Protein AF-A0A7V9Q5Z5-F1 (afdb_monomer_lite)

Radius of gyration: 9.95 Å; chains: 1; bounding box: 18×20×24 Å

pLDDT: mean 95.59, std 7.03, range [60.56, 98.56]

Secondary structure (DSSP, 8-state):
-PPPEEEE-S-HHHHHHHHHHHHHTT--EEEESSHHHHHT-

Foldseek 3Di:
DDDAAEAAAQDPVVQVVVCVVCVVVVGHYDYDNHPVSSVVD

Structure (mmCIF, N/CA/C/O backbone):
data_AF-A0A7V9Q5Z5-F1
#
_entry.id   AF-A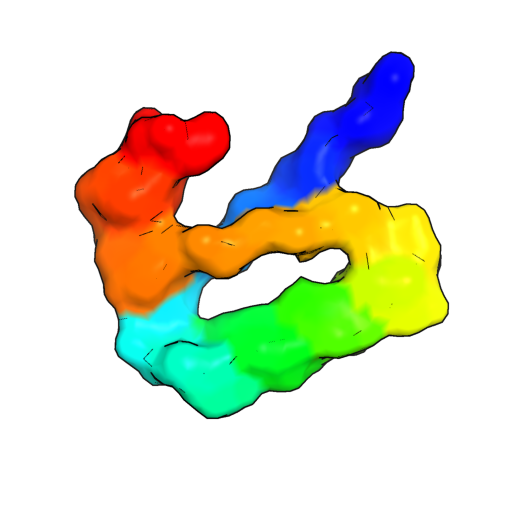0A7V9Q5Z5-F1
#
loop_
_atom_site.group_PDB
_atom_site.id
_atom_site.type_symbol
_atom_site.label_atom_id
_atom_site.label_alt_id
_atom_site.label_comp_id
_atom_site.label_asym_id
_atom_site.label_entity_id
_atom_site.label_seq_id
_atom_site.pdbx_PDB_ins_code
_atom_site.Cartn_x
_atom_site.Cartn_y
_atom_site.Cartn_z
_atom_site.occupancy
_atom_site.B_iso_or_equiv
_atom_site.auth_seq_id
_atom_site.auth_comp_id
_atom_site.auth_asym_id
_atom_site.auth_atom_id
_atom_site.pdbx_PDB_model_num
ATOM 1 N N . MET A 1 1 ? -11.959 12.645 11.415 1.00 60.56 1 MET A N 1
ATOM 2 C CA . MET A 1 1 ? -11.837 11.417 10.602 1.00 60.56 1 MET A CA 1
ATOM 3 C C . MET A 1 1 ? -10.358 11.093 10.496 1.00 60.56 1 MET A C 1
ATOM 5 O O . MET A 1 1 ? -9.590 12.025 10.269 1.00 60.56 1 MET A O 1
ATOM 9 N N . ALA A 1 2 ? -9.952 9.848 10.749 1.00 75.06 2 ALA A N 1
ATOM 10 C CA . ALA A 1 2 ? -8.570 9.432 10.518 1.00 75.06 2 ALA A CA 1
ATOM 11 C C . ALA A 1 2 ? -8.303 9.446 9.006 1.00 75.06 2 ALA A C 1
ATOM 13 O O . ALA A 1 2 ? -9.186 9.079 8.234 1.00 75.06 2 ALA A O 1
ATOM 14 N N . LYS A 1 3 ? -7.138 9.943 8.582 1.00 84.69 3 LYS A N 1
ATOM 15 C CA . LYS A 1 3 ? -6.729 9.862 7.176 1.00 84.69 3 LYS A CA 1
ATOM 16 C C . LYS A 1 3 ? -6.078 8.493 6.949 1.00 84.69 3 LYS A C 1
ATOM 18 O O . LYS A 1 3 ? -5.287 8.100 7.808 1.00 84.69 3 LYS A O 1
ATOM 23 N N . PRO A 1 4 ? -6.387 7.793 5.848 1.00 92.06 4 PRO A N 1
ATOM 24 C CA . PRO A 1 4 ? -5.764 6.512 5.553 1.00 92.06 4 PRO A CA 1
ATOM 25 C C . PRO A 1 4 ? -4.259 6.671 5.308 1.00 92.06 4 PRO A C 1
ATOM 27 O O . PRO A 1 4 ? -3.800 7.713 4.833 1.00 92.06 4 PRO A O 1
ATOM 30 N N . VAL A 1 5 ? -3.498 5.626 5.621 1.00 97.12 5 VAL A N 1
ATOM 31 C CA . VAL A 1 5 ? -2.079 5.511 5.278 1.00 97.12 5 VAL A CA 1
ATOM 32 C C . VAL A 1 5 ? -1.967 5.175 3.795 1.00 97.12 5 VAL A C 1
ATOM 34 O O . VAL A 1 5 ? -2.512 4.171 3.345 1.00 97.12 5 VAL A O 1
ATOM 37 N N . LEU A 1 6 ? -1.255 6.000 3.033 1.00 97.75 6 LEU A N 1
ATOM 38 C CA . LEU A 1 6 ? -0.921 5.707 1.643 1.00 97.75 6 LEU A CA 1
ATOM 39 C C . LEU A 1 6 ? 0.435 5.000 1.582 1.00 97.75 6 LEU A C 1
ATOM 41 O O . LEU A 1 6 ? 1.449 5.562 1.992 1.00 97.75 6 LEU A O 1
ATOM 45 N N . ILE A 1 7 ? 0.440 3.783 1.057 1.00 98.31 7 ILE A N 1
ATOM 46 C CA . ILE A 1 7 ? 1.629 2.976 0.798 1.00 98.31 7 ILE A CA 1
ATOM 47 C C . ILE A 1 7 ? 1.972 3.153 -0.680 1.00 98.31 7 ILE A C 1
ATOM 49 O O . ILE A 1 7 ? 1.141 2.851 -1.535 1.00 98.31 7 ILE A O 1
ATOM 53 N N . VAL A 1 8 ? 3.175 3.645 -0.972 1.00 98.31 8 VAL A N 1
ATOM 54 C CA . VAL A 1 8 ? 3.713 3.725 -2.336 1.00 98.31 8 VAL A CA 1
ATOM 55 C C . VAL A 1 8 ? 4.869 2.738 -2.425 1.00 98.31 8 VAL A C 1
ATOM 57 O O . VAL A 1 8 ? 5.915 2.986 -1.833 1.00 98.31 8 VAL A O 1
ATOM 60 N N . GLU A 1 9 ? 4.644 1.615 -3.099 1.00 98.56 9 GLU A N 1
ATOM 61 C CA . GLU A 1 9 ? 5.544 0.455 -3.126 1.00 98.56 9 GLU A CA 1
ATOM 62 C C . GLU A 1 9 ? 5.366 -0.274 -4.462 1.00 98.56 9 GLU A C 1
ATOM 64 O O . GLU A 1 9 ? 4.235 -0.584 -4.832 1.00 98.56 9 GLU A O 1
ATOM 69 N N . ASP A 1 10 ? 6.448 -0.500 -5.206 1.00 98.12 10 ASP A N 1
ATOM 70 C CA . ASP A 1 10 ? 6.398 -1.052 -6.564 1.00 98.12 10 ASP A CA 1
ATOM 71 C C 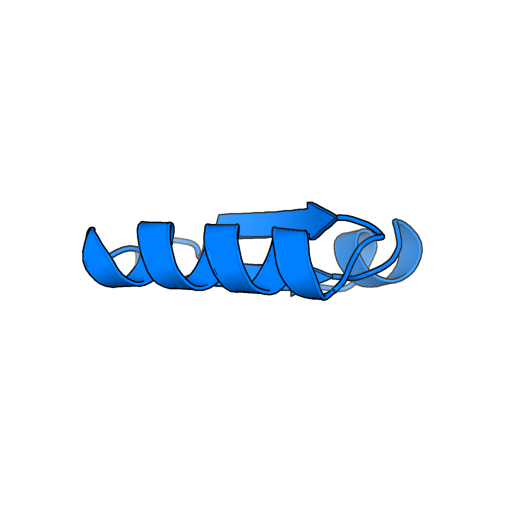. ASP A 1 10 ? 6.272 -2.581 -6.597 1.00 98.12 10 ASP A C 1
ATOM 73 O O . ASP A 1 10 ? 5.773 -3.128 -7.585 1.00 98.12 10 ASP A O 1
ATOM 77 N N . ASP A 1 11 ?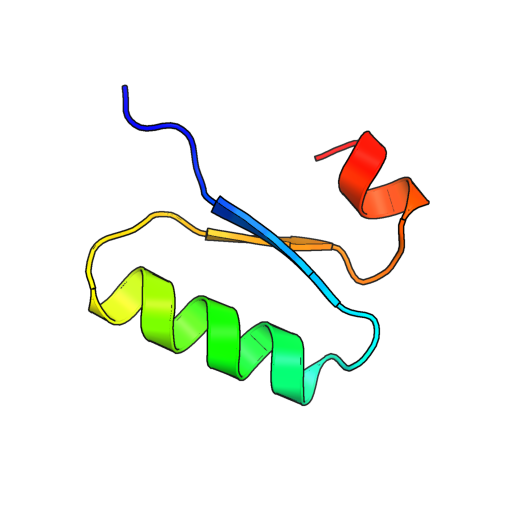 6.645 -3.267 -5.514 1.00 98.56 11 ASP A N 1
ATOM 78 C CA . ASP A 1 11 ? 6.429 -4.704 -5.352 1.00 98.56 11 ASP A CA 1
ATOM 79 C C . ASP A 1 11 ? 5.036 -5.003 -4.740 1.00 98.56 11 ASP A C 1
ATOM 81 O O . ASP A 1 11 ? 4.770 -4.653 -3.581 1.00 98.56 11 ASP A O 1
ATOM 85 N N . PRO A 1 12 ? 4.127 -5.687 -5.467 1.00 98.06 12 PRO A N 1
ATOM 86 C CA . PRO A 1 12 ? 2.782 -5.985 -4.976 1.00 98.06 12 PRO A CA 1
ATOM 87 C C . PRO A 1 12 ? 2.746 -6.847 -3.709 1.00 98.06 12 PRO A C 1
ATOM 89 O O . PRO A 1 12 ? 1.861 -6.652 -2.873 1.00 98.06 12 PRO A O 1
ATOM 92 N N . ASP A 1 13 ? 3.686 -7.783 -3.551 1.00 98.44 13 ASP A N 1
ATOM 93 C CA . ASP A 1 13 ? 3.708 -8.698 -2.408 1.00 98.44 13 ASP A CA 1
ATOM 94 C C . ASP A 1 13 ? 4.141 -7.950 -1.137 1.00 98.44 13 ASP A C 1
ATOM 96 O O . ASP A 1 13 ? 3.569 -8.145 -0.057 1.00 98.44 13 ASP A O 1
ATOM 100 N N . ILE A 1 14 ? 5.104 -7.029 -1.265 1.00 98.44 14 ILE A N 1
ATOM 101 C CA . ILE A 1 14 ? 5.518 -6.142 -0.169 1.00 98.44 14 ILE A CA 1
ATOM 102 C C . ILE A 1 14 ? 4.377 -5.188 0.195 1.00 98.44 14 ILE A C 1
ATOM 104 O O . ILE A 1 14 ? 4.037 -5.053 1.377 1.00 98.44 14 ILE A O 1
ATOM 108 N N . ALA A 1 15 ? 3.749 -4.560 -0.802 1.00 98.44 15 ALA A N 1
ATOM 109 C CA . ALA A 1 15 ? 2.658 -3.615 -0.5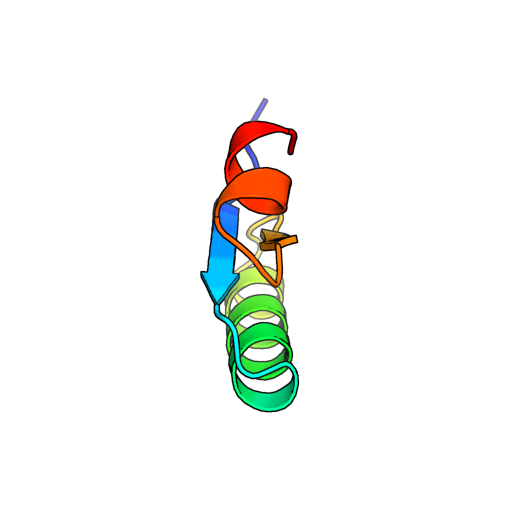92 1.00 98.44 15 ALA A CA 1
ATOM 110 C C . ALA A 1 15 ? 1.463 -4.256 0.139 1.00 98.44 15 ALA A C 1
ATOM 112 O O . ALA A 1 15 ? 0.891 -3.659 1.057 1.00 98.44 15 ALA A O 1
ATOM 113 N N . GLU A 1 16 ? 1.118 -5.492 -0.225 1.00 98.25 16 GLU A N 1
ATOM 114 C CA . GLU A 1 16 ? 0.089 -6.294 0.435 1.00 98.25 16 GLU A CA 1
ATOM 115 C C . GLU A 1 16 ? 0.451 -6.592 1.896 1.00 98.25 16 GLU A C 1
ATOM 117 O O . GLU A 1 16 ? -0.364 -6.376 2.796 1.00 98.25 16 GLU A O 1
ATOM 122 N N . GLY A 1 17 ? 1.689 -7.026 2.156 1.00 98.50 17 GLY A N 1
ATOM 123 C CA . GLY A 1 17 ? 2.170 -7.302 3.510 1.00 98.50 17 GLY A CA 1
ATOM 124 C C . GLY A 1 17 ? 2.141 -6.067 4.416 1.00 98.50 17 GLY A C 1
ATOM 125 O O . GLY A 1 17 ? 1.742 -6.152 5.583 1.00 98.50 17 GLY A O 1
ATOM 126 N N . LEU A 1 18 ? 2.514 -4.900 3.882 1.00 98.31 18 LEU A N 1
ATOM 127 C CA . LEU A 1 18 ? 2.416 -3.621 4.588 1.00 98.31 18 LEU A CA 1
ATOM 128 C C . LEU A 1 18 ? 0.960 -3.255 4.887 1.00 98.31 18 LEU A C 1
ATOM 130 O O . LEU A 1 18 ? 0.649 -2.920 6.033 1.00 98.31 18 LEU A O 1
ATOM 134 N N . ARG A 1 19 ? 0.063 -3.363 3.896 1.00 98.12 19 ARG A N 1
ATOM 135 C CA . ARG A 1 19 ? -1.366 -3.068 4.079 1.00 98.12 19 ARG A CA 1
ATOM 136 C C . ARG A 1 19 ? -1.974 -3.959 5.156 1.00 98.12 19 ARG A C 1
ATOM 138 O O . ARG A 1 19 ? -2.562 -3.438 6.099 1.00 98.12 19 ARG A O 1
ATOM 145 N N . TYR A 1 20 ? -1.759 -5.270 5.065 1.00 98.38 20 TYR A N 1
ATOM 146 C CA . TYR A 1 20 ? -2.254 -6.237 6.042 1.00 98.38 20 TYR A CA 1
ATOM 147 C C . TYR A 1 20 ? -1.792 -5.903 7.464 1.00 98.38 20 TYR A C 1
ATOM 149 O O . TYR A 1 20 ? -2.589 -5.910 8.402 1.00 98.38 20 TYR A O 1
ATOM 157 N N . ASN A 1 21 ? -0.507 -5.575 7.640 1.00 98.25 21 ASN A N 1
ATOM 158 C CA . ASN A 1 21 ? 0.026 -5.228 8.953 1.00 98.25 21 ASN A CA 1
ATOM 159 C C . ASN A 1 21 ? -0.595 -3.944 9.512 1.00 98.25 21 ASN A C 1
ATOM 161 O O . ASN A 1 21 ? -0.928 -3.915 10.692 1.00 98.25 21 ASN A O 1
A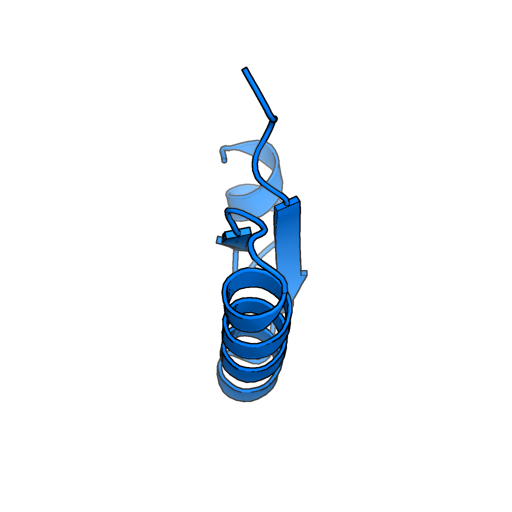TOM 165 N N . LEU A 1 22 ? -0.781 -2.912 8.688 1.00 97.25 22 LEU A N 1
ATOM 166 C CA . LEU A 1 22 ? -1.397 -1.651 9.109 1.00 97.25 22 LEU A CA 1
ATOM 167 C C . LEU A 1 22 ? -2.882 -1.828 9.458 1.00 97.25 22 LEU A C 1
ATOM 169 O O . LEU A 1 22 ? -3.324 -1.357 10.506 1.00 97.25 22 LEU A O 1
ATOM 173 N N . GLU A 1 23 ? -3.630 -2.565 8.637 1.00 97.00 23 GLU A N 1
ATOM 174 C CA . GLU A 1 23 ? -5.042 -2.880 8.885 1.00 97.00 23 GLU A CA 1
ATOM 175 C C . GLU A 1 23 ? -5.226 -3.724 10.151 1.00 97.00 23 GLU A C 1
ATOM 177 O O . GLU A 1 23 ? -6.143 -3.475 10.936 1.00 97.00 23 GLU A O 1
ATOM 182 N N . ARG A 1 24 ? -4.311 -4.668 10.416 1.00 97.50 24 ARG A N 1
ATOM 183 C CA . ARG A 1 24 ? -4.280 -5.453 11.661 1.00 97.50 24 ARG A CA 1
ATOM 184 C C . ARG A 1 24 ? -4.081 -4.579 12.905 1.00 97.50 24 ARG A C 1
ATOM 186 O O . ARG A 1 24 ? -4.618 -4.912 13.957 1.00 97.50 24 ARG A O 1
ATOM 193 N N . GLU A 1 25 ? -3.356 -3.466 12.788 1.00 96.50 25 GLU A N 1
ATOM 194 C CA . GLU A 1 25 ? -3.182 -2.461 13.854 1.00 96.50 25 GLU A CA 1
ATOM 195 C C . GLU A 1 25 ? -4.335 -1.430 13.903 1.00 96.50 25 GLU A C 1
ATOM 197 O O . GLU A 1 25 ? -4.303 -0.484 14.692 1.00 96.50 25 GLU A O 1
ATOM 202 N N . GLY A 1 26 ? -5.381 -1.605 13.086 1.00 96.19 26 GLY A N 1
ATOM 203 C CA . GLY A 1 26 ? -6.575 -0.757 13.071 1.00 96.19 26 GLY A CA 1
ATOM 204 C C . GLY A 1 26 ? -6.446 0.518 12.232 1.00 96.19 26 GLY A C 1
ATOM 205 O O . GLY A 1 26 ? -7.270 1.425 12.374 1.00 96.19 26 GLY A O 1
ATOM 206 N N . LEU A 1 27 ? -5.430 0.610 11.371 1.00 96.31 27 LEU A N 1
ATOM 207 C CA . LEU A 1 27 ? -5.252 1.724 10.443 1.00 96.31 27 LEU A CA 1
ATOM 208 C C . LEU A 1 27 ? -5.927 1.413 9.105 1.00 96.31 27 LEU A C 1
ATOM 210 O O . LEU A 1 27 ? -5.739 0.344 8.537 1.00 96.31 27 LEU A O 1
ATOM 214 N N . GLU A 1 28 ? -6.668 2.376 8.559 1.00 96.44 28 GLU A N 1
ATOM 215 C CA . GLU A 1 28 ? -7.087 2.309 7.156 1.00 96.44 28 GLU A CA 1
ATOM 216 C C . GLU A 1 28 ? -5.856 2.539 6.271 1.00 96.44 28 GLU A C 1
ATOM 218 O O . GLU A 1 28 ? -5.114 3.501 6.490 1.00 96.44 28 GLU A O 1
ATOM 223 N N . ALA A 1 29 ? -5.629 1.677 5.281 1.00 96.69 29 ALA A N 1
ATOM 224 C CA . ALA A 1 29 ? -4.476 1.761 4.394 1.00 96.69 29 ALA A CA 1
ATOM 225 C C . ALA A 1 29 ? -4.882 1.611 2.920 1.00 96.69 29 ALA A C 1
ATOM 227 O O . ALA A 1 29 ? -5.822 0.896 2.579 1.00 96.69 29 ALA A O 1
ATOM 228 N N . ARG A 1 30 ? -4.168 2.305 2.031 1.00 97.12 30 ARG A N 1
ATOM 229 C CA . ARG A 1 30 ? -4.337 2.256 0.573 1.00 97.1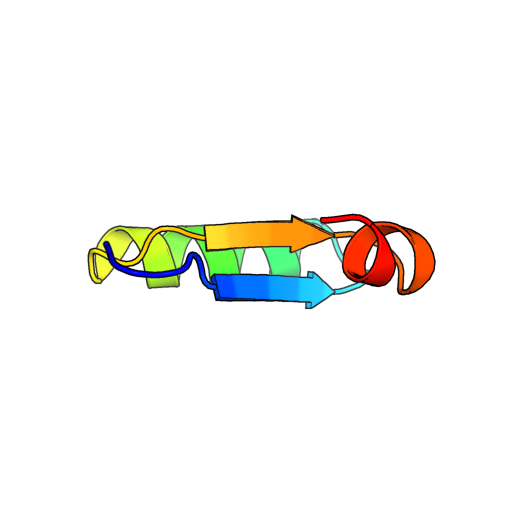2 30 ARG A CA 1
ATOM 230 C C . ARG A 1 30 ? -2.993 2.010 -0.089 1.00 97.12 30 ARG A C 1
ATOM 232 O O . ARG A 1 30 ? -1.984 2.538 0.366 1.00 97.12 30 ARG A O 1
ATOM 239 N N . VAL A 1 31 ? -2.999 1.242 -1.172 1.00 98.00 31 VAL A N 1
ATOM 240 C CA . VAL A 1 31 ? -1.795 0.907 -1.939 1.00 98.00 31 VAL A CA 1
ATOM 241 C C . VAL A 1 31 ? -1.798 1.653 -3.268 1.00 98.00 31 VAL A C 1
ATOM 243 O O . VAL A 1 31 ? -2.813 1.692 -3.962 1.00 98.00 31 VAL A O 1
ATOM 246 N N . ALA A 1 32 ? -0.640 2.197 -3.620 1.00 98.44 32 ALA A N 1
ATOM 247 C CA . ALA A 1 32 ? -0.291 2.694 -4.936 1.00 98.44 32 ALA A CA 1
ATOM 248 C C . ALA A 1 32 ? 1.000 2.002 -5.394 1.00 98.44 32 ALA A C 1
ATOM 250 O O . ALA A 1 32 ? 2.005 2.040 -4.689 1.00 98.44 32 ALA A O 1
ATOM 251 N N . LEU A 1 33 ? 0.979 1.392 -6.580 1.00 98.25 33 LEU A N 1
ATOM 252 C CA . LEU A 1 33 ? 2.115 0.635 -7.124 1.00 98.25 33 LEU A CA 1
ATOM 253 C C . LEU A 1 33 ? 3.108 1.506 -7.904 1.00 98.25 33 LEU A C 1
ATOM 255 O O . LEU A 1 33 ? 4.137 1.034 -8.372 1.00 98.25 33 LEU A O 1
ATOM 259 N N . THR A 1 34 ? 2.786 2.787 -8.091 1.00 98.25 34 THR A N 1
ATOM 260 C CA . THR A 1 34 ? 3.677 3.761 -8.725 1.00 98.25 34 THR A CA 1
ATOM 261 C C . THR A 1 34 ? 3.556 5.120 -8.046 1.00 98.25 34 THR A C 1
ATOM 263 O O . THR A 1 34 ? 2.571 5.411 -7.357 1.00 98.25 34 THR A O 1
ATOM 266 N N . GLY A 1 35 ? 4.536 5.993 -8.288 1.00 97.88 35 GLY A N 1
ATOM 267 C CA . GLY A 1 35 ? 4.491 7.373 -7.808 1.00 97.88 35 GLY A CA 1
ATOM 268 C C . GLY A 1 35 ? 3.286 8.150 -8.349 1.00 97.88 35 GLY A C 1
ATOM 269 O O . GLY A 1 35 ? 2.645 8.883 -7.601 1.00 97.88 35 GLY A O 1
ATOM 270 N N . GLU A 1 36 ? 2.918 7.954 -9.616 1.00 98.56 36 GLU A N 1
ATOM 271 C CA . GLU A 1 36 ? 1.762 8.607 -10.248 1.00 98.56 36 GLU A CA 1
ATOM 272 C C . GLU A 1 36 ? 0.441 8.179 -9.603 1.00 98.56 36 GLU A C 1
ATOM 274 O O . GLU A 1 36 ? -0.440 9.014 -9.376 1.00 98.56 36 GLU A O 1
ATOM 279 N N . GLN A 1 37 ? 0.313 6.890 -9.270 1.00 98.12 37 GLN A N 1
ATOM 280 C CA . GLN A 1 37 ? -0.836 6.391 -8.518 1.00 98.12 37 GLN A CA 1
ATOM 281 C C . GLN A 1 37 ? -0.877 7.019 -7.123 1.00 98.12 37 GLN A C 1
ATOM 283 O O . GLN A 1 37 ? -1.934 7.476 -6.698 1.00 98.12 37 GLN A O 1
ATOM 288 N N . GLY A 1 38 ? 0.271 7.121 -6.446 1.00 97.12 38 GLY A N 1
ATOM 289 C CA . GLY A 1 38 ? 0.364 7.720 -5.115 1.00 97.12 38 GLY A CA 1
ATOM 290 C C . GLY A 1 38 ? -0.006 9.205 -5.098 1.00 97.12 38 GLY A C 1
ATOM 291 O O . GLY A 1 38 ? -0.695 9.667 -4.194 1.00 97.12 38 GLY A O 1
ATOM 292 N N . LEU A 1 39 ? 0.375 9.953 -6.134 1.00 97.50 39 LEU A N 1
ATOM 293 C CA . LEU A 1 39 ? -0.024 11.353 -6.296 1.00 97.50 39 LEU A CA 1
ATOM 294 C C . LEU A 1 39 ? -1.537 11.533 -6.531 1.00 97.50 39 LEU A C 1
ATOM 296 O O . LEU A 1 39 ? -2.042 12.637 -6.329 1.00 97.50 39 LEU A O 1
ATOM 300 N N . SER A 1 40 ? -2.253 10.481 -6.945 1.00 96.00 40 SER A N 1
ATOM 301 C CA . SER A 1 40 ? -3.680 10.521 -7.312 1.00 96.00 40 SER A CA 1
ATOM 302 C C . SER A 1 40 ? -4.627 9.883 -6.274 1.00 96.00 40 SER A C 1
ATOM 304 O O . SER A 1 40 ? -5.817 9.749 -6.563 1.00 96.00 40 SER A O 1
ATOM 306 N N . ALA A 1 41 ? -4.114 9.445 -5.117 1.00 87.94 41 ALA A N 1
ATOM 307 C CA . ALA A 1 41 ? -4.790 8.533 -4.177 1.00 87.94 41 ALA A CA 1
ATOM 308 C C . ALA A 1 41 ? -5.671 9.181 -3.084 1.00 87.94 41 ALA A C 1
ATOM 310 O O . ALA A 1 41 ? -5.451 10.364 -2.737 1.00 87.94 41 ALA A O 1
#

Sequence (41 aa):
MAKPVLIVEDDPDIAEGLRYNLEREGLEARVALTGEQGLSA